Protein AF-A0A849QLL1-F1 (afdb_monomer_lite)

Structure (mmCIF, N/CA/C/O backbone):
data_AF-A0A849QLL1-F1
#
_entry.id   AF-A0A849QLL1-F1
#
loop_
_atom_site.group_PDB
_atom_site.id
_atom_site.type_symbol
_atom_site.label_atom_id
_atom_site.label_alt_id
_atom_site.label_comp_id
_atom_site.label_asym_id
_atom_site.label_entity_id
_atom_site.label_seq_id
_atom_site.pdbx_PDB_ins_code
_atom_site.Cartn_x
_atom_site.Cartn_y
_atom_site.Cartn_z
_atom_site.occupancy
_atom_site.B_iso_or_equiv
_atom_site.auth_seq_id
_atom_site.auth_comp_id
_atom_site.auth_asym_id
_atom_site.auth_atom_id
_atom_site.pdbx_PDB_model_num
ATOM 1 N N . MET A 1 1 ? 3.117 -6.907 16.423 1.00 56.25 1 MET A N 1
ATOM 2 C CA . MET A 1 1 ? 2.863 -8.172 15.701 1.00 56.25 1 MET A CA 1
ATOM 3 C C . MET A 1 1 ? 2.693 -7.789 14.245 1.00 56.25 1 MET A C 1
ATOM 5 O O . MET A 1 1 ? 1.957 -6.844 14.012 1.00 56.25 1 MET A O 1
ATOM 9 N N . ILE A 1 2 ? 3.408 -8.423 13.314 1.00 71.50 2 ILE A N 1
ATOM 10 C CA . ILE A 1 2 ? 3.222 -8.158 11.880 1.00 71.50 2 ILE A CA 1
ATOM 11 C C . ILE A 1 2 ? 2.057 -9.033 11.419 1.00 71.50 2 ILE A C 1
ATOM 13 O O . ILE A 1 2 ? 2.128 -10.250 11.580 1.00 71.50 2 ILE A O 1
ATOM 17 N N . HIS A 1 3 ? 1.002 -8.424 10.884 1.00 85.62 3 HIS A N 1
ATOM 18 C CA . HIS A 1 3 ? -0.146 -9.150 10.342 1.00 85.62 3 HIS A CA 1
ATOM 19 C C . HIS A 1 3 ? 0.052 -9.426 8.847 1.00 85.62 3 HIS A C 1
ATOM 21 O O . HIS A 1 3 ? 0.457 -8.544 8.085 1.00 85.62 3 HIS A O 1
ATOM 27 N N . SER A 1 4 ? -0.271 -10.640 8.410 1.00 91.81 4 SER A N 1
ATOM 28 C CA . SER A 1 4 ? -0.305 -11.018 6.996 1.00 91.81 4 SER A CA 1
ATOM 29 C C . SER A 1 4 ? -1.356 -10.220 6.217 1.00 91.81 4 SER A C 1
ATOM 31 O O . SER A 1 4 ? -2.302 -9.663 6.780 1.00 91.81 4 SER A O 1
ATOM 33 N N . LEU A 1 5 ? -1.240 -10.199 4.884 1.00 92.31 5 LEU A N 1
ATOM 34 C CA . LEU A 1 5 ? -2.245 -9.601 3.995 1.00 92.31 5 LEU A CA 1
ATOM 35 C C . LEU A 1 5 ? -3.673 -10.078 4.315 1.00 92.31 5 LEU A C 1
ATOM 37 O O . LEU A 1 5 ? -4.586 -9.263 4.430 1.00 92.31 5 LEU A O 1
ATOM 41 N N . ILE A 1 6 ? -3.853 -11.389 4.489 1.00 92.38 6 ILE A N 1
ATOM 42 C CA . ILE A 1 6 ? -5.163 -11.996 4.748 1.00 92.38 6 ILE A CA 1
ATOM 43 C C . ILE A 1 6 ? -5.698 -11.568 6.118 1.00 92.38 6 ILE A C 1
ATOM 45 O O . ILE A 1 6 ? -6.883 -11.260 6.238 1.00 92.38 6 ILE A O 1
ATOM 49 N N . GLU A 1 7 ? -4.846 -11.525 7.145 1.00 94.50 7 GLU A N 1
ATOM 50 C CA . GLU A 1 7 ? -5.239 -11.072 8.485 1.00 94.50 7 GLU A CA 1
ATOM 51 C C . GLU A 1 7 ? -5.670 -9.607 8.476 1.00 94.50 7 GLU A C 1
ATOM 53 O O . GLU A 1 7 ? -6.719 -9.288 9.032 1.00 94.50 7 GLU A O 1
ATOM 58 N N . ARG A 1 8 ? -4.924 -8.737 7.781 1.00 94.88 8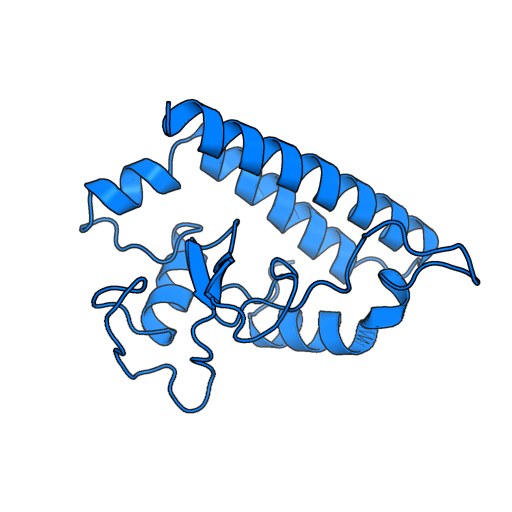 ARG A N 1
ATOM 59 C CA . ARG A 1 8 ? -5.293 -7.326 7.607 1.00 94.88 8 ARG A CA 1
ATOM 60 C C . ARG A 1 8 ? -6.660 -7.193 6.940 1.00 94.88 8 ARG A C 1
ATOM 62 O O . ARG A 1 8 ? -7.566 -6.613 7.534 1.00 94.88 8 ARG A O 1
ATOM 69 N N . ARG A 1 9 ? -6.849 -7.808 5.765 1.00 92.25 9 ARG A N 1
ATOM 70 C CA . ARG A 1 9 ? -8.118 -7.756 5.010 1.00 92.25 9 ARG A CA 1
ATOM 71 C C . ARG A 1 9 ? -9.308 -8.229 5.848 1.00 92.25 9 ARG A C 1
ATOM 73 O O . ARG A 1 9 ? -10.303 -7.516 5.959 1.00 92.25 9 ARG A O 1
ATOM 80 N N . LYS A 1 10 ? -9.180 -9.392 6.497 1.00 92.69 10 LYS A N 1
ATOM 81 C CA . LYS A 1 10 ? -10.234 -9.951 7.360 1.00 92.69 10 LYS A CA 1
ATOM 82 C C . LYS A 1 10 ? -10.545 -9.048 8.547 1.00 92.69 10 LYS A C 1
ATOM 84 O O . LYS A 1 10 ? -11.710 -8.883 8.899 1.00 92.69 10 LYS A O 1
ATOM 89 N N . TRP A 1 11 ? -9.521 -8.483 9.183 1.00 93.62 11 TRP A N 1
ATOM 90 C CA . TRP A 1 11 ? -9.725 -7.620 10.337 1.00 93.62 11 TRP A CA 1
ATOM 91 C C . TRP A 1 11 ? -10.488 -6.354 9.947 1.00 93.62 11 TRP A C 1
ATOM 93 O O . TRP A 1 11 ? -11.497 -6.060 10.583 1.00 93.62 11 TRP A O 1
ATOM 103 N N . PHE A 1 12 ? -10.083 -5.649 8.885 1.00 90.88 12 PHE A N 1
ATOM 104 C CA . PHE A 1 12 ? -10.780 -4.430 8.453 1.00 90.88 12 PHE A CA 1
ATOM 105 C C . PHE A 1 12 ? -12.223 -4.712 8.025 1.00 90.88 12 PHE A C 1
ATOM 107 O O . PHE A 1 12 ? -13.124 -3.990 8.447 1.00 90.88 12 PHE A O 1
ATOM 114 N N . GLN A 1 13 ? -12.465 -5.807 7.297 1.00 86.00 13 GLN A N 1
ATOM 115 C CA . GLN A 1 13 ? -13.818 -6.225 6.917 1.00 86.00 13 GLN A CA 1
ATOM 116 C C . GLN A 1 13 ? -14.722 -6.467 8.140 1.00 86.00 13 GLN A C 1
ATOM 118 O O . GLN A 1 13 ? -15.883 -6.072 8.145 1.00 86.00 13 GLN A O 1
ATOM 123 N N . ASN A 1 14 ? -14.193 -7.074 9.205 1.00 88.19 14 ASN A N 1
ATOM 124 C CA . ASN A 1 14 ? -14.969 -7.394 10.410 1.00 88.19 14 ASN A CA 1
ATOM 125 C C . ASN A 1 14 ? -15.111 -6.221 11.396 1.00 88.19 14 ASN A C 1
ATOM 127 O O . ASN A 1 14 ? -15.867 -6.318 12.366 1.00 88.19 14 ASN A O 1
ATOM 131 N N . ASN A 1 15 ? -14.375 -5.128 11.187 1.00 85.81 15 ASN A N 1
ATOM 132 C CA . ASN A 1 15 ? -14.290 -4.012 12.126 1.00 85.81 15 ASN A CA 1
ATOM 133 C C . ASN A 1 15 ? -14.729 -2.669 11.515 1.00 85.81 15 ASN A C 1
ATOM 135 O O . ASN A 1 15 ? -14.385 -1.618 12.056 1.00 85.81 15 ASN A O 1
ATOM 139 N N . MET A 1 16 ? -15.541 -2.691 10.449 1.00 75.31 16 MET A N 1
ATOM 140 C CA . MET A 1 16 ? -16.065 -1.486 9.779 1.00 75.31 16 MET A CA 1
ATOM 141 C C . MET A 1 16 ? -16.685 -0.459 10.746 1.00 75.31 16 MET A C 1
ATOM 143 O O . MET A 1 16 ? -16.400 0.731 10.653 1.00 75.31 16 MET A O 1
ATOM 147 N N . LYS A 1 17 ? -17.386 -0.922 11.787 1.00 70.88 17 LYS A N 1
ATOM 148 C CA . LYS A 1 17 ? -17.971 -0.094 12.863 1.00 70.88 17 LYS A CA 1
ATOM 149 C C . LYS A 1 17 ? -16.995 0.813 13.634 1.00 70.88 17 LYS A C 1
ATOM 151 O O . LYS A 1 17 ? -17.424 1.713 14.357 1.00 70.88 17 LYS A O 1
ATOM 156 N N . ILE A 1 18 ? -15.684 0.556 13.572 1.00 70.19 18 ILE A N 1
ATOM 157 C CA . ILE A 1 18 ? -14.673 1.454 14.159 1.00 70.19 18 ILE A CA 1
ATOM 158 C C . ILE A 1 18 ? -14.611 2.759 13.357 1.00 70.19 18 ILE A C 1
ATOM 160 O O . ILE A 1 18 ? -14.422 3.828 13.945 1.00 70.19 18 ILE A O 1
ATOM 164 N N . PHE A 1 19 ? -14.804 2.647 12.043 1.00 71.00 19 PHE A N 1
ATOM 165 C CA . PHE A 1 19 ? -14.696 3.711 11.051 1.00 71.00 19 PHE A CA 1
ATOM 166 C C . PHE A 1 19 ? -16.035 4.408 10.788 1.00 71.00 19 PHE A C 1
ATOM 168 O O . PHE A 1 19 ? -16.039 5.548 10.341 1.00 71.00 19 PHE A O 1
ATOM 175 N N . GLU A 1 20 ? -17.159 3.781 11.144 1.00 59.12 20 GLU A N 1
ATOM 176 C CA . GLU A 1 20 ? -18.478 4.413 11.067 1.00 59.12 20 GLU A CA 1
ATOM 177 C C . GLU A 1 20 ? -18.590 5.620 12.031 1.00 59.12 20 GLU A C 1
ATOM 179 O O . GLU A 1 20 ? -18.272 5.509 13.235 1.00 59.12 20 GLU A O 1
ATOM 184 N N . PRO A 1 21 ? -19.061 6.787 11.549 1.00 54.44 21 PRO A N 1
ATOM 185 C CA . PRO A 1 21 ? -19.363 7.914 12.416 1.00 54.44 21 PRO A CA 1
ATOM 186 C C . PRO A 1 21 ? -20.511 7.551 13.366 1.00 54.44 21 PRO A C 1
ATOM 188 O O . PRO A 1 21 ? -21.522 6.965 12.980 1.00 54.44 21 PRO A O 1
ATOM 191 N N . LYS A 1 22 ? -20.351 7.902 14.648 1.00 46.84 22 LYS A N 1
ATOM 192 C CA . LYS A 1 22 ? -21.424 7.770 15.637 1.00 46.84 22 LYS A CA 1
ATOM 193 C C . LYS A 1 22 ? -22.513 8.783 15.291 1.00 46.84 22 LYS A C 1
ATOM 195 O O . LYS A 1 22 ? -22.282 9.968 15.470 1.00 46.84 22 LYS A O 1
ATOM 200 N N . GLU A 1 23 ? -23.666 8.278 14.865 1.00 47.88 23 GLU A N 1
ATOM 201 C CA . GLU A 1 23 ? -24.960 8.972 14.839 1.00 47.88 23 GLU A CA 1
ATOM 202 C C . GLU A 1 23 ? -25.048 10.211 13.927 1.00 47.88 23 GLU A C 1
ATOM 204 O O . GLU A 1 23 ? -24.518 11.275 14.219 1.00 47.88 23 GLU A O 1
ATOM 209 N N . PHE A 1 24 ? -25.795 10.042 12.828 1.00 46.84 24 PHE A N 1
ATOM 210 C CA . PHE A 1 24 ? -26.517 11.060 12.047 1.00 46.84 24 PHE A CA 1
ATOM 211 C C . PHE A 1 24 ? -26.024 12.513 12.207 1.00 46.84 24 PHE A C 1
ATOM 213 O O . PHE A 1 24 ? -26.681 13.360 12.812 1.00 46.84 24 PHE A O 1
ATOM 220 N N . GLN A 1 25 ? -24.867 12.804 11.620 1.00 44.94 25 GLN A N 1
ATOM 221 C CA . GLN A 1 25 ? -24.412 14.161 11.329 1.00 44.94 25 GLN A CA 1
ATOM 222 C C . GLN A 1 25 ? -24.321 14.293 9.799 1.00 44.94 25 GLN A C 1
ATOM 224 O O . GLN A 1 25 ? -23.991 13.305 9.134 1.00 44.94 25 GLN A O 1
ATOM 229 N N . PRO A 1 26 ? -24.664 15.455 9.214 1.00 46.06 26 PRO A N 1
ATOM 230 C CA . PRO A 1 26 ? -24.629 15.643 7.767 1.00 46.06 26 PRO A CA 1
ATOM 231 C C . PRO A 1 26 ? -23.226 15.344 7.228 1.00 46.06 26 PRO A C 1
ATOM 233 O O . PRO A 1 26 ? -22.239 15.681 7.874 1.00 46.06 26 PRO A O 1
ATOM 236 N N . LYS A 1 27 ? -23.170 14.696 6.058 1.00 43.72 27 LYS A N 1
ATOM 237 C CA . LYS A 1 27 ? -21.957 14.282 5.339 1.00 43.72 27 LYS A CA 1
ATOM 238 C C . LYS A 1 27 ? -20.884 15.382 5.307 1.00 43.72 27 LYS A C 1
ATOM 240 O O . LYS A 1 27 ? -20.902 16.223 4.416 1.00 43.72 27 LYS A O 1
ATOM 245 N N . GLU A 1 28 ? -19.910 15.291 6.200 1.00 41.78 28 GLU A N 1
ATOM 246 C CA . GLU A 1 28 ? -18.555 15.793 5.968 1.00 41.78 28 GLU A CA 1
ATOM 247 C C . GLU A 1 28 ? -17.593 14.593 5.973 1.00 41.78 28 GLU A C 1
ATOM 249 O O . GLU A 1 28 ? -17.002 14.218 6.980 1.00 41.78 28 GLU A O 1
ATOM 254 N N . GLU A 1 29 ? -17.599 13.908 4.825 1.00 45.16 29 GLU A N 1
ATOM 255 C CA . GLU A 1 29 ? -16.449 13.351 4.092 1.00 45.16 29 GLU A CA 1
ATOM 256 C C . GLU A 1 29 ? -15.293 12.714 4.895 1.00 45.16 29 GLU A C 1
ATOM 258 O O . GLU A 1 29 ? 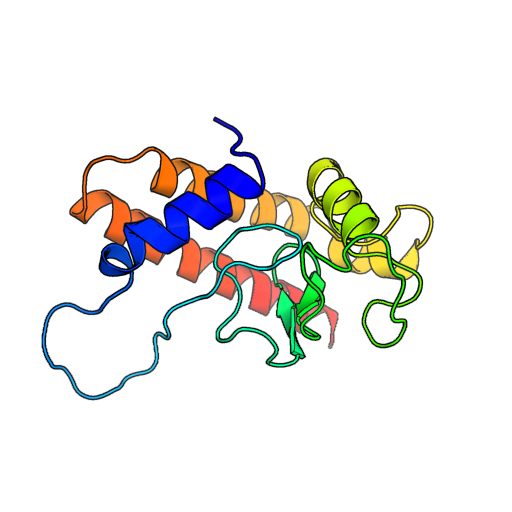-14.131 13.090 4.762 1.00 45.16 29 GLU A O 1
ATOM 263 N N . PHE A 1 30 ? -15.583 11.677 5.681 1.00 45.09 30 PHE A N 1
ATOM 264 C CA . PHE A 1 30 ? -14.583 10.651 5.992 1.00 45.09 30 PHE A CA 1
ATOM 265 C C . PHE A 1 30 ? -15.145 9.291 5.597 1.00 45.09 30 PHE A C 1
ATOM 267 O O . PHE A 1 30 ? -15.854 8.643 6.366 1.00 45.09 30 PHE A O 1
ATOM 274 N N . ASP A 1 31 ? -14.864 8.936 4.344 1.00 50.66 31 ASP A N 1
ATOM 275 C CA . ASP A 1 31 ? -15.327 7.723 3.687 1.00 50.66 31 ASP A CA 1
ATOM 276 C C . ASP A 1 31 ? -14.780 6.470 4.370 1.00 50.66 31 ASP A C 1
ATOM 278 O O . ASP A 1 31 ? -13.653 6.421 4.875 1.00 50.66 31 ASP A O 1
ATOM 282 N N . GLU A 1 32 ? -15.607 5.433 4.369 1.00 62.19 32 GLU A N 1
ATOM 283 C CA . GLU A 1 32 ? -15.190 4.068 4.636 1.00 62.19 32 GLU A CA 1
ATOM 284 C C . GLU A 1 32 ? -13.974 3.737 3.766 1.00 62.19 32 GLU A C 1
ATOM 286 O O . GLU A 1 32 ? -14.082 3.598 2.551 1.00 62.19 32 GLU A O 1
ATOM 291 N N . PHE A 1 33 ? -12.795 3.623 4.376 1.00 82.31 33 PHE A N 1
ATOM 292 C CA . PHE A 1 33 ? -11.623 3.205 3.623 1.00 82.31 33 PHE A CA 1
ATOM 293 C C . PHE A 1 33 ? -11.652 1.691 3.394 1.00 82.31 33 PHE A C 1
ATOM 295 O O . PHE A 1 33 ? -11.824 0.894 4.322 1.00 82.31 33 PHE A O 1
ATOM 302 N N . TYR A 1 34 ? -11.381 1.293 2.162 1.00 89.75 34 TYR A N 1
ATOM 303 C CA . TYR A 1 34 ? -11.241 -0.077 1.713 1.00 89.75 34 TYR A CA 1
ATOM 304 C C . TYR A 1 34 ? -9.783 -0.526 1.762 1.00 89.75 34 TYR A C 1
ATOM 306 O O . TYR A 1 34 ? -8.834 0.250 1.600 1.00 89.75 34 TYR A O 1
ATOM 314 N N . THR A 1 35 ? -9.594 -1.826 1.982 1.00 94.69 35 THR A N 1
ATOM 315 C CA . THR A 1 35 ? -8.263 -2.430 1.999 1.00 94.69 35 THR A CA 1
ATOM 316 C C . THR A 1 35 ? -7.674 -2.508 0.601 1.00 94.69 35 THR A C 1
ATOM 318 O O . THR A 1 35 ? -8.300 -3.074 -0.295 1.00 94.69 35 THR A O 1
ATOM 321 N N . CYS A 1 36 ? -6.442 -2.034 0.442 1.00 97.31 36 CYS A N 1
ATOM 322 C CA . CYS A 1 36 ? -5.698 -2.184 -0.804 1.00 97.31 36 CYS A CA 1
ATOM 323 C C . CYS A 1 36 ? -5.407 -3.670 -1.101 1.00 97.31 36 CYS A C 1
ATOM 325 O O . CYS A 1 36 ? -4.955 -4.380 -0.193 1.00 97.31 36 CYS A O 1
ATOM 327 N N . PRO A 1 37 ? -5.587 -4.153 -2.348 1.00 97.69 37 PRO A N 1
ATOM 328 C CA . PRO A 1 37 ? -5.323 -5.552 -2.698 1.00 97.69 37 PRO A CA 1
ATOM 329 C C . PRO A 1 37 ? -3.838 -5.927 -2.580 1.00 97.69 37 PRO A C 1
ATOM 331 O O . PRO A 1 37 ? -3.509 -7.102 -2.409 1.00 97.69 37 PRO A O 1
ATOM 334 N N . CYS A 1 38 ? -2.932 -4.947 -2.635 1.00 98.31 38 CYS A N 1
ATOM 335 C CA . CYS A 1 38 ? -1.497 -5.158 -2.470 1.00 98.31 38 CYS A CA 1
ATOM 336 C C . CYS A 1 38 ? -1.092 -5.181 -0.987 1.00 98.31 38 CYS A C 1
ATOM 338 O O . CYS A 1 38 ? -0.597 -6.192 -0.492 1.00 98.31 38 CYS A O 1
ATOM 340 N N . CYS A 1 39 ? -1.320 -4.094 -0.242 1.00 97.62 39 CYS A N 1
ATOM 341 C CA . CYS A 1 39 ? -0.807 -3.986 1.128 1.00 97.62 39 CYS A CA 1
ATOM 342 C C . CYS A 1 39 ? -1.784 -4.428 2.224 1.00 97.62 39 CYS A C 1
ATOM 344 O O . CYS A 1 39 ? -1.356 -4.648 3.350 1.00 97.62 39 CYS A O 1
ATOM 346 N N . GLY A 1 40 ? -3.082 -4.550 1.946 1.00 96.31 40 GLY A N 1
ATOM 347 C CA . GLY A 1 40 ? -4.090 -4.995 2.914 1.00 96.31 40 GLY A CA 1
ATOM 348 C C . GLY A 1 40 ? -4.534 -3.975 3.965 1.00 96.31 40 GLY A C 1
ATOM 349 O O . GLY A 1 40 ? -5.474 -4.268 4.696 1.00 96.31 40 GLY A O 1
ATOM 350 N N . TYR A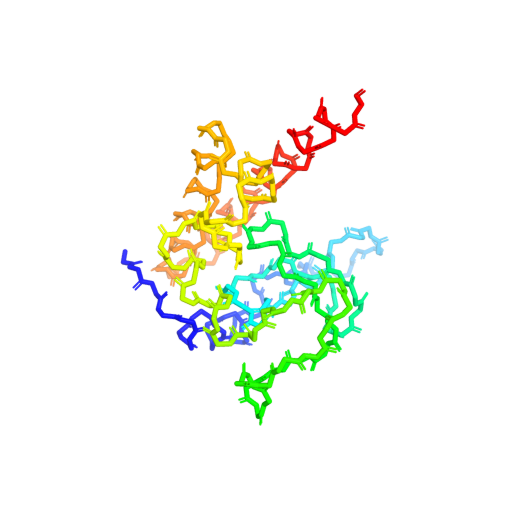 1 41 ? -3.904 -2.800 4.056 1.00 95.75 41 TYR A N 1
ATOM 351 C CA . TYR A 1 41 ? -4.342 -1.708 4.940 1.00 95.75 41 TYR A CA 1
ATOM 352 C C . TYR A 1 41 ? -5.442 -0.856 4.286 1.00 95.75 41 TYR A C 1
ATOM 354 O O . TYR A 1 41 ? -5.539 -0.828 3.055 1.00 95.75 41 TYR A O 1
ATOM 362 N N . ASN A 1 42 ? -6.260 -0.161 5.092 1.00 91.81 42 ASN A N 1
ATOM 363 C CA . ASN A 1 42 ? -7.384 0.651 4.605 1.00 91.81 42 ASN A CA 1
ATOM 364 C C . ASN A 1 42 ? -6.940 2.007 4.018 1.00 91.81 42 ASN A C 1
ATOM 366 O O . ASN A 1 42 ? -6.993 3.057 4.638 1.00 91.81 42 ASN A O 1
ATOM 370 N N . THR A 1 43 ? -6.433 1.994 2.796 1.00 92.12 43 THR A N 1
ATOM 371 C CA . THR A 1 43 ? -5.836 3.195 2.192 1.00 92.12 43 THR A CA 1
ATOM 372 C C . THR A 1 43 ? -6.591 3.708 0.977 1.00 92.12 43 THR A C 1
ATOM 374 O O . THR A 1 43 ? -6.094 4.632 0.348 1.00 92.12 43 THR A O 1
ATOM 377 N N . LEU A 1 44 ? -7.697 3.065 0.599 1.00 92.00 44 LEU A N 1
ATOM 378 C CA . LEU A 1 44 ? -8.478 3.394 -0.595 1.00 92.00 44 LEU A CA 1
ATOM 379 C C . LEU A 1 44 ? -9.850 3.919 -0.185 1.00 92.00 44 LEU A C 1
ATOM 381 O O . LEU A 1 44 ? -10.427 3.383 0.750 1.00 92.00 44 LEU A O 1
ATOM 385 N N . ARG A 1 45 ? -10.390 4.921 -0.866 1.00 88.94 45 ARG A N 1
ATOM 386 C CA . ARG A 1 45 ? -11.742 5.461 -0.654 1.00 88.94 45 ARG A CA 1
ATOM 387 C C . ARG A 1 45 ? -12.820 4.582 -1.273 1.00 88.94 45 ARG A C 1
ATOM 389 O O . ARG A 1 45 ? -13.936 4.541 -0.778 1.00 88.94 45 ARG A O 1
ATOM 396 N N . GLU A 1 46 ? -12.473 3.851 -2.325 1.00 89.31 46 GLU A N 1
ATOM 397 C CA . GLU A 1 46 ? -13.338 2.867 -2.972 1.00 89.31 46 GLU A CA 1
ATOM 398 C C . GLU A 1 46 ? -12.512 1.721 -3.568 1.00 89.31 46 GLU A C 1
ATOM 400 O O . GLU A 1 46 ? -11.302 1.848 -3.763 1.00 89.31 46 GLU A O 1
ATOM 405 N N . ARG A 1 47 ? -13.158 0.580 -3.844 1.00 93.06 47 ARG A N 1
ATOM 406 C CA . ARG A 1 47 ? -12.530 -0.529 -4.577 1.00 93.06 47 ARG A CA 1
ATOM 407 C C . ARG A 1 47 ? -12.745 -0.376 -6.077 1.00 93.06 47 ARG A C 1
ATOM 409 O O . ARG A 1 47 ? -13.868 -0.136 -6.507 1.00 93.06 47 ARG A O 1
ATOM 416 N N . GLY A 1 48 ? -11.689 -0.586 -6.856 1.00 93.56 48 GLY A N 1
ATOM 417 C CA . GLY A 1 48 ? -11.712 -0.498 -8.317 1.00 93.56 48 GLY A CA 1
ATOM 418 C C . GLY A 1 48 ? -11.800 0.930 -8.866 1.00 93.56 48 GLY A C 1
ATOM 419 O O . GLY A 1 48 ? -12.072 1.103 -10.050 1.00 93.56 48 GLY A O 1
ATOM 420 N N . GLY A 1 49 ? -11.588 1.943 -8.019 1.00 93.56 49 GLY A N 1
ATOM 421 C CA . GLY A 1 49 ? -11.680 3.364 -8.376 1.00 93.56 49 GLY A CA 1
ATOM 422 C C . GLY A 1 49 ? -10.414 3.965 -8.983 1.00 93.56 49 GLY A C 1
ATOM 423 O O . GLY A 1 49 ? -10.292 5.187 -9.037 1.00 93.56 49 GLY A O 1
ATOM 424 N N . TYR A 1 50 ? -9.440 3.141 -9.385 1.00 95.69 50 TYR A N 1
ATOM 425 C CA . TYR A 1 50 ? -8.141 3.589 -9.909 1.00 95.69 50 TYR A CA 1
ATOM 426 C C . TYR A 1 50 ? -7.347 4.473 -8.929 1.00 95.69 50 TYR A C 1
ATOM 428 O O . TYR A 1 50 ? -6.498 5.271 -9.323 1.00 95.69 50 TYR A O 1
ATOM 436 N N . GLU A 1 51 ? -7.614 4.355 -7.626 1.00 95.00 51 GLU A N 1
ATOM 437 C CA . GLU A 1 51 ? -6.862 5.087 -6.612 1.00 95.00 51 GLU A CA 1
ATOM 438 C C . GLU A 1 51 ? -5.496 4.435 -6.373 1.00 95.00 51 GLU A C 1
ATOM 440 O O . GLU A 1 51 ? -5.371 3.217 -6.226 1.00 95.00 51 GLU A O 1
ATOM 445 N N . ILE A 1 52 ? -4.458 5.268 -6.274 1.00 96.31 52 ILE A N 1
ATOM 446 C CA . ILE A 1 52 ? -3.102 4.832 -5.946 1.00 96.31 52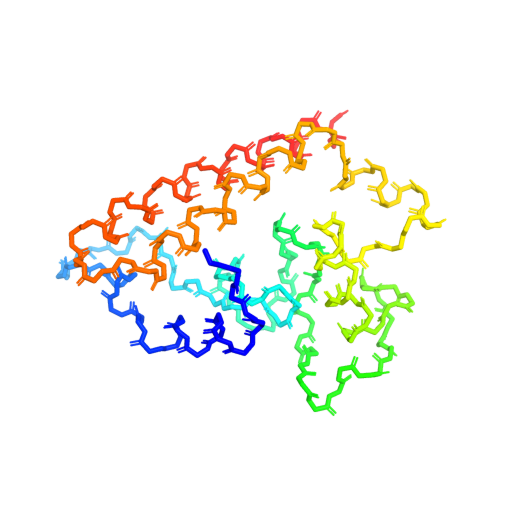 ILE A CA 1
ATOM 447 C C . ILE A 1 52 ? -2.938 4.771 -4.427 1.00 96.31 52 ILE A C 1
ATOM 449 O O . ILE A 1 52 ? -2.964 5.787 -3.731 1.00 96.31 52 ILE A O 1
ATOM 453 N N . CYS A 1 53 ? -2.667 3.577 -3.904 1.00 97.31 53 CYS A N 1
ATOM 454 C CA . CYS A 1 53 ? -2.414 3.365 -2.484 1.00 97.31 53 CYS A CA 1
ATOM 455 C C . CYS A 1 53 ? -1.219 4.201 -1.988 1.00 97.31 53 CYS A C 1
ATOM 457 O O . CYS A 1 53 ? -0.085 4.024 -2.436 1.00 97.31 53 CYS A O 1
ATOM 459 N N . LEU A 1 54 ? -1.428 5.031 -0.962 1.00 95.06 54 LEU A N 1
ATOM 460 C CA . LEU A 1 54 ? -0.372 5.880 -0.387 1.00 95.06 54 LEU A CA 1
ATOM 461 C C . LEU A 1 54 ? 0.802 5.098 0.220 1.00 95.06 54 LEU A C 1
ATOM 463 O O . LEU A 1 54 ? 1.929 5.603 0.261 1.00 95.06 54 LEU A O 1
ATOM 467 N N . LEU A 1 55 ? 0.552 3.874 0.696 1.00 97.06 55 LEU A N 1
ATOM 468 C CA . LEU A 1 55 ? 1.576 3.039 1.322 1.00 97.06 55 LEU A CA 1
ATOM 469 C C . LEU A 1 55 ? 2.403 2.270 0.295 1.00 97.06 55 LEU A C 1
ATOM 471 O O . LEU A 1 55 ? 3.627 2.362 0.327 1.00 97.06 55 LEU A O 1
ATOM 475 N N . CYS A 1 56 ? 1.763 1.516 -0.602 1.00 97.94 56 CYS A N 1
ATOM 476 C CA . CYS A 1 56 ? 2.477 0.629 -1.523 1.00 97.94 56 CYS A CA 1
ATOM 477 C C . CYS A 1 56 ? 2.637 1.183 -2.942 1.00 97.94 56 CYS A C 1
ATOM 479 O O . CYS A 1 56 ? 3.499 0.698 -3.665 1.00 97.94 56 CYS A O 1
ATOM 481 N N . THR A 1 57 ? 1.885 2.214 -3.322 1.00 97.69 57 THR A N 1
ATOM 482 C CA . THR A 1 57 ? 1.871 2.799 -4.673 1.00 97.69 57 THR A CA 1
ATOM 483 C C . THR A 1 57 ? 1.208 1.925 -5.753 1.00 97.69 57 THR A C 1
ATOM 485 O O . THR A 1 57 ? 1.286 2.277 -6.920 1.00 97.69 57 THR A O 1
ATOM 488 N N . TRP A 1 58 ? 0.526 0.834 -5.385 1.00 98.38 58 TRP A N 1
ATOM 489 C CA . TRP A 1 58 ? -0.340 0.074 -6.302 1.00 98.38 58 TRP A CA 1
ATOM 490 C C . TRP A 1 58 ? -1.598 0.877 -6.647 1.00 98.38 58 TRP A C 1
ATOM 492 O O . TRP A 1 58 ? -2.229 1.410 -5.729 1.00 98.38 58 TRP A O 1
ATOM 502 N N . GLU A 1 59 ? -1.962 0.946 -7.926 1.00 98.38 59 GLU A N 1
ATOM 503 C CA . GLU A 1 59 ? -3.243 1.496 -8.384 1.00 98.38 59 GLU A CA 1
ATOM 504 C C . GLU A 1 59 ? -4.327 0.414 -8.342 1.00 98.38 59 GLU A C 1
ATOM 506 O O . GLU A 1 59 ? -4.134 -0.671 -8.890 1.00 98.38 59 GLU A O 1
ATOM 511 N N . ASP A 1 60 ? -5.458 0.680 -7.684 1.00 97.75 60 ASP A N 1
ATOM 512 C CA . ASP A 1 60 ? -6.577 -0.270 -7.620 1.00 97.75 60 ASP A CA 1
ATOM 513 C C . ASP A 1 60 ? -7.393 -0.263 -8.923 1.00 97.75 60 ASP A C 1
ATOM 515 O O . ASP A 1 60 ? -8.483 0.302 -9.008 1.00 97.75 60 ASP A O 1
ATOM 519 N N . ASP A 1 61 ? -6.848 -0.929 -9.938 1.00 96.81 61 ASP A N 1
ATOM 520 C CA . ASP A 1 61 ? -7.434 -1.183 -11.260 1.00 96.81 61 ASP A CA 1
ATOM 521 C C . ASP A 1 61 ? -8.450 -2.344 -11.270 1.00 96.81 61 ASP A C 1
ATOM 523 O O . ASP A 1 61 ? -8.853 -2.822 -12.329 1.00 96.81 61 ASP A O 1
ATOM 527 N N . SER A 1 62 ? -8.919 -2.757 -10.087 1.00 96.25 62 SER A N 1
ATOM 528 C CA . SER A 1 62 ? -9.755 -3.939 -9.823 1.00 96.25 62 SER A CA 1
ATOM 529 C C . SER A 1 62 ? -9.040 -5.293 -9.904 1.00 96.25 62 SER A C 1
ATOM 531 O O . SER A 1 62 ? -9.712 -6.313 -9.734 1.00 96.25 62 SER A O 1
ATOM 533 N N . GLN A 1 63 ? -7.714 -5.335 -10.094 1.00 97.19 63 GLN A N 1
ATOM 534 C CA . GLN A 1 63 ? -6.958 -6.584 -9.975 1.00 97.19 63 GLN A CA 1
ATOM 535 C C . GLN A 1 63 ? -6.976 -7.097 -8.519 1.00 97.19 63 GLN A C 1
ATOM 537 O O . GLN A 1 63 ? -6.673 -6.353 -7.579 1.00 97.19 63 GLN A O 1
ATOM 542 N N . ASP A 1 64 ? -7.314 -8.373 -8.292 1.00 96.31 64 ASP A N 1
ATOM 543 C CA . ASP A 1 64 ? -7.375 -8.968 -6.944 1.00 96.31 64 ASP A CA 1
ATOM 544 C C . ASP A 1 64 ? -6.836 -10.421 -6.930 1.00 96.31 64 ASP A C 1
ATOM 546 O O . ASP A 1 64 ? -6.006 -10.815 -7.749 1.00 96.31 64 ASP A O 1
ATOM 550 N N . ASP A 1 65 ? -7.218 -11.223 -5.931 1.00 97.25 65 ASP A N 1
ATOM 551 C CA . ASP A 1 65 ? -6.624 -12.539 -5.661 1.00 97.25 65 ASP A CA 1
ATOM 552 C C . ASP A 1 65 ? -6.738 -13.546 -6.819 1.00 97.25 65 ASP A C 1
ATOM 554 O O . ASP A 1 65 ? -5.822 -14.343 -7.020 1.00 97.25 65 ASP A O 1
ATOM 558 N N . ALA A 1 66 ? -7.834 -13.527 -7.584 1.00 97.81 66 ALA A N 1
ATOM 559 C CA . ALA A 1 66 ? -8.083 -14.495 -8.663 1.00 97.81 66 ALA A CA 1
ATOM 560 C C . ALA A 1 66 ? -7.140 -14.316 -9.870 1.00 97.81 66 ALA A C 1
ATOM 562 O O . ALA A 1 66 ? -7.023 -15.178 -10.745 1.00 97.81 66 ALA A O 1
ATOM 563 N N . ASP A 1 67 ? -6.488 -13.170 -9.927 1.00 97.62 67 ASP A N 1
ATOM 564 C CA . ASP A 1 67 ? -5.736 -12.649 -11.047 1.00 97.62 67 ASP A CA 1
ATOM 565 C C . ASP A 1 67 ? -4.380 -12.100 -10.599 1.00 97.62 67 ASP A C 1
ATOM 567 O O . ASP A 1 67 ? -3.670 -11.505 -11.405 1.00 97.62 67 ASP A O 1
ATOM 571 N N . ALA A 1 68 ? -3.975 -12.377 -9.356 1.00 98.12 68 ALA A N 1
ATOM 572 C CA . ALA A 1 68 ? -2.810 -11.767 -8.732 1.00 98.12 68 ALA A CA 1
ATOM 573 C C . ALA A 1 68 ? -1.482 -12.052 -9.454 1.00 98.12 68 ALA A C 1
ATOM 575 O O . ALA A 1 68 ? -0.584 -11.216 -9.429 1.00 98.12 68 ALA A O 1
ATOM 576 N N . ASP A 1 69 ? -1.363 -13.203 -10.121 1.00 98.56 69 ASP A N 1
ATOM 577 C CA . ASP A 1 69 ? -0.163 -13.590 -10.879 1.00 98.56 69 ASP A CA 1
ATOM 578 C C . ASP A 1 69 ? -0.134 -13.028 -12.311 1.00 98.56 69 ASP A C 1
ATOM 580 O O . ASP A 1 69 ? 0.864 -13.172 -13.019 1.00 98.56 69 ASP A O 1
ATOM 584 N N . LYS A 1 70 ? -1.219 -12.394 -12.768 1.00 98.56 70 LYS A N 1
ATOM 585 C CA . LYS A 1 70 ? -1.282 -11.782 -14.099 1.00 98.56 70 LYS A CA 1
ATOM 586 C C . LYS A 1 70 ? -0.600 -10.414 -14.077 1.00 98.56 70 LYS A C 1
ATOM 588 O O . LYS A 1 70 ? -0.642 -9.702 -13.080 1.00 98.56 70 LYS A O 1
ATOM 593 N N . VAL A 1 71 ? -0.016 -10.027 -15.206 1.00 98.50 71 VAL A N 1
ATOM 594 C CA . VAL A 1 71 ? 0.467 -8.661 -15.442 1.00 98.50 71 VAL A CA 1
ATOM 595 C C . VAL A 1 71 ? -0.543 -7.975 -16.348 1.00 98.50 71 VAL A C 1
ATOM 597 O O . VAL A 1 71 ? -0.737 -8.410 -17.483 1.00 98.50 71 VAL A O 1
ATOM 600 N N . TRP A 1 72 ? -1.222 -6.949 -15.837 1.00 97.56 72 TRP A N 1
ATOM 601 C CA . TRP A 1 72 ? -2.223 -6.198 -16.603 1.00 97.56 72 TRP A CA 1
ATOM 602 C C . TRP A 1 72 ? -1.622 -5.014 -17.365 1.00 97.56 72 TRP A C 1
ATOM 604 O O . TRP A 1 72 ? -2.201 -4.570 -18.356 1.00 97.56 72 TRP A O 1
ATOM 614 N N . GLY A 1 73 ? -0.427 -4.553 -16.982 1.00 95.56 73 GLY A N 1
ATOM 615 C CA . GLY A 1 73 ? 0.197 -3.396 -17.613 1.00 95.56 73 GLY A CA 1
ATOM 616 C C . GLY A 1 73 ? -0.274 -2.078 -16.999 1.00 95.56 73 GLY A C 1
ATOM 617 O O . GLY A 1 73 ? -0.613 -1.991 -15.820 1.00 95.56 73 GLY A O 1
ATOM 618 N N . GLY A 1 74 ? -0.310 -1.035 -17.832 1.00 94.50 74 GLY A N 1
ATOM 619 C CA . GLY A 1 74 ? -0.903 0.248 -17.465 1.00 94.50 74 GLY A CA 1
ATOM 620 C C . GLY A 1 74 ? -0.152 0.962 -16.330 1.00 94.50 74 GLY A C 1
ATOM 621 O O . GLY A 1 74 ? 1.083 0.944 -16.314 1.00 94.50 74 GLY A O 1
ATOM 622 N N . PRO A 1 75 ? -0.870 1.608 -15.395 1.00 92.88 75 PRO A N 1
ATOM 623 C CA . PRO A 1 75 ? -0.274 2.335 -14.268 1.00 92.88 75 PRO A CA 1
ATOM 624 C C . PRO A 1 75 ? 0.536 1.452 -13.312 1.00 92.88 75 PRO A C 1
ATOM 626 O O . PRO A 1 75 ? 1.491 1.930 -12.700 1.00 92.88 75 PRO A O 1
ATOM 629 N N . ASN A 1 76 ? 0.226 0.153 -13.262 1.00 97.81 76 ASN A N 1
ATOM 630 C CA . ASN A 1 76 ? 0.966 -0.850 -12.497 1.00 97.81 76 ASN A CA 1
ATOM 631 C C . ASN A 1 76 ? 2.152 -1.464 -13.280 1.00 97.81 76 ASN A C 1
ATOM 633 O O . ASN A 1 76 ? 2.835 -2.348 -12.767 1.00 97.81 76 ASN A O 1
ATOM 637 N N . ALA A 1 77 ? 2.449 -0.964 -14.488 1.00 96.94 77 ALA A N 1
ATOM 638 C CA . ALA A 1 77 ? 3.590 -1.343 -15.328 1.00 96.94 77 ALA A CA 1
ATOM 639 C C . ALA A 1 77 ? 3.724 -2.868 -15.541 1.00 96.94 77 ALA A C 1
ATOM 641 O O . ALA A 1 77 ? 2.741 -3.550 -15.810 1.00 96.94 77 ALA A O 1
ATOM 642 N N . ASP A 1 78 ? 4.937 -3.421 -15.488 1.00 98.00 78 ASP A N 1
ATOM 643 C CA . ASP A 1 78 ? 5.203 -4.848 -15.703 1.00 98.00 78 ASP A CA 1
ATOM 644 C C . ASP A 1 78 ? 5.087 -5.690 -14.417 1.00 98.00 78 ASP A C 1
ATOM 646 O O . ASP A 1 78 ? 5.587 -6.816 -14.363 1.00 98.00 78 ASP A O 1
ATOM 650 N N . TYR A 1 79 ? 4.442 -5.157 -13.375 1.00 98.62 79 TYR A N 1
ATOM 651 C CA . TYR A 1 79 ? 4.269 -5.842 -12.100 1.00 98.62 79 TYR A CA 1
ATOM 652 C C . TYR A 1 79 ? 2.981 -6.665 -12.091 1.00 98.62 79 TYR A C 1
ATOM 654 O O . TYR A 1 79 ? 1.918 -6.215 -12.511 1.00 98.62 79 TYR A O 1
ATOM 662 N N . SER A 1 80 ? 3.071 -7.876 -11.545 1.00 98.69 80 SER A N 1
ATOM 663 C CA . SER A 1 80 ? 1.890 -8.600 -11.072 1.00 98.69 80 SER A CA 1
ATOM 664 C C . SER A 1 80 ? 1.560 -8.164 -9.645 1.00 98.69 80 SER A C 1
ATOM 666 O O . SER A 1 80 ? 2.452 -7.764 -8.886 1.00 98.69 80 SER A O 1
ATOM 668 N N . LEU A 1 81 ? 0.301 -8.299 -9.235 1.00 98.62 81 LEU A N 1
ATOM 669 C CA . LEU A 1 81 ? -0.104 -8.017 -7.859 1.00 98.62 81 LEU A CA 1
ATOM 670 C C . LEU A 1 81 ? 0.630 -8.927 -6.852 1.00 98.62 81 LEU A C 1
ATOM 672 O O . LEU A 1 81 ? 1.019 -8.473 -5.774 1.00 98.62 81 LEU A O 1
ATOM 676 N N . THR A 1 82 ? 0.893 -10.190 -7.203 1.00 98.69 82 THR A N 1
ATOM 677 C CA . THR A 1 82 ? 1.718 -11.109 -6.399 1.00 98.69 82 THR A CA 1
ATOM 678 C C . THR A 1 82 ? 3.127 -10.561 -6.182 1.00 98.69 82 THR A C 1
ATOM 680 O O . THR A 1 82 ? 3.671 -10.659 -5.079 1.00 98.69 82 THR A O 1
ATOM 683 N N . GLU A 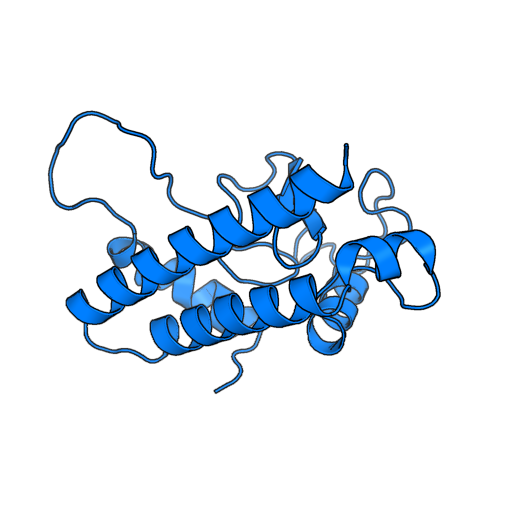1 83 ? 3.741 -9.985 -7.214 1.00 98.69 83 GLU A N 1
ATOM 684 C CA . GLU A 1 83 ? 5.063 -9.380 -7.089 1.00 98.69 83 GLU A CA 1
ATOM 685 C C . GLU A 1 83 ? 5.019 -8.107 -6.238 1.00 98.69 83 GLU A C 1
ATOM 687 O O . GLU A 1 83 ? 5.814 -7.954 -5.310 1.00 98.69 83 GLU A O 1
ATOM 692 N N . ALA A 1 84 ? 4.037 -7.240 -6.483 1.00 98.62 84 ALA A N 1
ATOM 693 C CA . ALA A 1 84 ? 3.835 -6.015 -5.721 1.00 98.62 84 ALA A CA 1
ATOM 694 C C . ALA A 1 84 ? 3.655 -6.284 -4.218 1.00 98.62 84 ALA A C 1
ATOM 696 O O . ALA A 1 84 ? 4.247 -5.580 -3.397 1.00 98.62 84 ALA A O 1
ATOM 697 N N . ARG A 1 85 ? 2.911 -7.338 -3.848 1.00 98.56 85 ARG A N 1
ATOM 698 C CA . ARG A 1 85 ? 2.755 -7.803 -2.456 1.00 98.56 85 ARG A CA 1
ATOM 699 C C . ARG A 1 85 ? 4.105 -8.133 -1.815 1.00 98.56 85 ARG A C 1
ATOM 701 O O . ARG A 1 85 ? 4.414 -7.618 -0.742 1.00 98.56 85 ARG A O 1
ATOM 708 N N . LYS A 1 86 ? 4.938 -8.929 -2.498 1.00 98.38 86 LYS A N 1
ATOM 709 C CA . LYS A 1 86 ? 6.289 -9.301 -2.029 1.00 98.38 86 LYS A CA 1
ATOM 710 C C . LYS A 1 86 ? 7.201 -8.080 -1.903 1.00 98.38 86 LYS A C 1
ATOM 712 O O . LYS A 1 86 ? 7.944 -7.952 -0.929 1.00 98.38 86 LYS A O 1
ATOM 717 N N . ASN A 1 87 ? 7.137 -7.173 -2.875 1.00 98.50 87 ASN A N 1
ATOM 718 C CA . ASN A 1 87 ? 7.917 -5.941 -2.861 1.00 98.50 87 ASN A CA 1
ATOM 719 C C . ASN A 1 87 ? 7.492 -5.047 -1.689 1.00 98.50 87 ASN A C 1
ATOM 721 O O . ASN A 1 87 ? 8.352 -4.543 -0.966 1.00 98.50 87 ASN A O 1
ATOM 725 N N . PHE A 1 88 ? 6.189 -4.921 -1.422 1.00 98.00 88 PHE A N 1
ATOM 726 C CA . PHE A 1 88 ? 5.686 -4.127 -0.305 1.00 98.00 88 PHE A CA 1
ATOM 727 C C . PHE A 1 88 ? 6.154 -4.673 1.045 1.00 98.00 88 PHE A C 1
ATOM 729 O O . PHE A 1 88 ? 6.635 -3.896 1.869 1.00 98.00 88 PHE A O 1
ATOM 736 N N . GLU A 1 89 ? 6.075 -5.988 1.256 1.00 95.50 89 GLU A N 1
ATOM 737 C CA . GLU A 1 89 ? 6.545 -6.626 2.494 1.00 95.50 89 GLU A CA 1
ATOM 738 C C . GLU A 1 89 ? 8.025 -6.344 2.781 1.00 95.50 89 GLU A C 1
ATOM 740 O O . GLU A 1 89 ? 8.420 -6.229 3.940 1.00 95.50 89 GLU A O 1
ATOM 745 N N . LYS A 1 90 ? 8.847 -6.199 1.736 1.00 96.12 90 LYS A N 1
ATOM 746 C CA . LYS A 1 90 ? 10.291 -5.987 1.878 1.00 96.12 90 LYS A CA 1
ATOM 747 C C . LYS A 1 90 ? 10.709 -4.515 1.869 1.00 96.12 90 LYS A C 1
ATOM 749 O O . LYS A 1 90 ? 11.693 -4.156 2.515 1.00 96.12 90 LYS A O 1
ATOM 754 N N . TYR A 1 91 ? 10.004 -3.675 1.116 1.00 96.44 91 TYR A N 1
ATOM 755 C CA . TYR A 1 91 ? 10.461 -2.329 0.753 1.00 96.44 91 TYR A CA 1
ATOM 756 C C . TYR A 1 91 ? 9.434 -1.222 1.000 1.00 96.44 91 TYR A C 1
ATOM 758 O O . TYR A 1 91 ? 9.738 -0.054 0.757 1.00 96.44 91 TYR A O 1
ATOM 766 N N . TYR A 1 92 ? 8.229 -1.551 1.472 1.00 96.69 92 TYR A N 1
ATOM 767 C CA . TYR A 1 92 ? 7.128 -0.598 1.653 1.00 96.69 92 TYR A CA 1
ATOM 768 C C . TYR A 1 92 ? 6.737 0.129 0.352 1.00 96.69 92 TYR A C 1
ATOM 770 O O . TYR A 1 92 ? 6.340 1.296 0.358 1.00 96.69 92 TYR A O 1
ATOM 778 N N . THR A 1 93 ? 6.877 -0.554 -0.786 1.00 97.88 93 THR A N 1
ATOM 779 C CA . THR A 1 93 ? 6.455 -0.104 -2.117 1.00 97.88 93 THR A CA 1
ATOM 780 C C . THR A 1 93 ? 6.266 -1.306 -3.046 1.00 97.88 93 THR A C 1
ATOM 782 O O . THR A 1 93 ? 6.883 -2.341 -2.821 1.00 97.88 93 THR A O 1
ATOM 785 N N . MET A 1 94 ? 5.446 -1.180 -4.089 1.00 98.31 94 MET A N 1
ATOM 786 C CA . MET A 1 94 ? 5.270 -2.207 -5.117 1.00 98.31 94 MET A CA 1
ATOM 787 C C . MET A 1 94 ? 6.489 -2.360 -6.035 1.00 98.31 94 MET A C 1
ATOM 789 O O . MET A 1 94 ? 6.626 -3.392 -6.683 1.00 98.31 94 MET A O 1
ATOM 793 N N . TYR A 1 95 ? 7.361 -1.348 -6.108 1.00 98.44 95 TYR A N 1
ATOM 794 C CA . TYR A 1 95 ? 8.459 -1.312 -7.073 1.00 98.44 95 TYR A CA 1
ATOM 795 C C . TYR A 1 95 ? 9.637 -2.208 -6.671 1.00 98.44 95 TYR A C 1
ATOM 797 O O . TYR A 1 95 ? 10.006 -2.297 -5.496 1.00 98.44 95 TYR A O 1
ATOM 805 N N . ARG A 1 96 ? 10.287 -2.808 -7.674 1.00 98.19 96 ARG A N 1
ATOM 806 C CA . ARG A 1 96 ? 11.596 -3.465 -7.543 1.00 98.19 96 ARG A CA 1
ATOM 807 C C . ARG A 1 96 ? 12.681 -2.419 -7.257 1.00 98.19 96 ARG A C 1
ATOM 809 O O . ARG A 1 96 ? 12.631 -1.340 -7.840 1.00 98.19 96 ARG A O 1
ATOM 816 N N . PRO A 1 97 ? 13.738 -2.746 -6.490 1.00 97.81 97 PRO A N 1
ATOM 817 C CA . PRO A 1 97 ? 14.933 -1.899 -6.393 1.00 97.81 97 PRO A CA 1
ATOM 818 C C . PRO A 1 97 ? 15.592 -1.580 -7.745 1.00 97.81 97 PRO A C 1
ATOM 820 O O . PRO A 1 97 ? 16.159 -0.498 -7.906 1.00 97.81 97 PRO A O 1
ATOM 823 N N . ASP A 1 98 ? 15.487 -2.503 -8.706 1.00 96.94 98 ASP A N 1
ATOM 824 C CA . ASP A 1 98 ? 16.047 -2.362 -10.056 1.00 96.94 98 ASP A CA 1
ATOM 825 C C . ASP A 1 98 ? 15.281 -1.338 -10.909 1.00 96.94 98 ASP A C 1
ATOM 827 O O . ASP A 1 98 ? 15.861 -0.720 -11.803 1.00 96.94 98 ASP A O 1
ATOM 831 N N . ASP A 1 99 ? 14.018 -1.051 -10.574 1.00 95.75 99 ASP A N 1
ATOM 832 C CA . ASP A 1 99 ? 13.292 0.114 -11.087 1.00 95.75 99 ASP A CA 1
ATOM 833 C C . ASP A 1 99 ? 13.741 1.369 -10.325 1.00 95.75 99 ASP A C 1
ATOM 835 O O . ASP A 1 99 ? 13.016 1.995 -9.547 1.00 95.75 99 ASP A O 1
ATOM 839 N N . THR A 1 100 ? 15.020 1.703 -10.499 1.00 93.44 100 THR A N 1
ATOM 840 C CA . THR A 1 100 ? 15.740 2.649 -9.638 1.00 93.44 100 THR A CA 1
ATOM 841 C C . THR A 1 100 ? 15.056 4.009 -9.526 1.00 93.44 100 THR A C 1
ATOM 843 O O . THR A 1 100 ? 15.132 4.645 -8.472 1.00 93.44 100 THR A O 1
ATOM 846 N N . ARG A 1 101 ? 14.375 4.472 -10.583 1.00 93.62 101 ARG A N 1
ATOM 847 C CA . ARG A 1 101 ? 13.660 5.752 -10.582 1.00 93.62 101 ARG A CA 1
ATOM 848 C C . ARG A 1 101 ? 12.392 5.670 -9.738 1.00 93.62 101 ARG A C 1
ATOM 850 O O . ARG A 1 101 ? 12.229 6.502 -8.841 1.00 93.62 101 ARG A O 1
ATOM 857 N N . ALA A 1 102 ? 11.509 4.709 -10.016 1.00 94.56 102 ALA A N 1
ATOM 858 C CA . ALA A 1 102 ? 10.250 4.578 -9.288 1.00 94.56 102 ALA A CA 1
ATOM 859 C C . ALA A 1 102 ? 10.500 4.194 -7.826 1.00 94.56 102 ALA A C 1
ATOM 861 O O . ALA A 1 102 ? 9.929 4.808 -6.919 1.00 94.56 102 ALA A O 1
ATOM 862 N N . PHE A 1 103 ? 11.442 3.279 -7.591 1.00 96.81 103 PHE A N 1
ATOM 863 C CA . PHE A 1 103 ? 11.865 2.856 -6.264 1.00 96.81 103 PHE A CA 1
ATOM 864 C C . PHE A 1 103 ? 12.359 4.042 -5.433 1.00 96.81 103 PHE A C 1
ATOM 866 O O . PHE A 1 103 ? 11.727 4.406 -4.445 1.00 96.81 103 PHE A O 1
ATOM 873 N N . ARG A 1 104 ? 13.410 4.752 -5.876 1.00 93.94 104 ARG A N 1
ATOM 874 C CA . ARG A 1 104 ? 13.986 5.877 -5.109 1.00 93.94 104 ARG A CA 1
ATOM 875 C C . ARG A 1 104 ? 12.975 6.986 -4.822 1.00 93.94 104 ARG A C 1
ATOM 877 O O . ARG A 1 104 ? 13.032 7.590 -3.750 1.00 93.94 104 ARG A O 1
ATOM 884 N N . ARG A 1 105 ? 12.044 7.255 -5.748 1.00 92.12 105 ARG A N 1
ATOM 885 C CA . ARG A 1 105 ? 10.990 8.265 -5.554 1.00 92.12 105 ARG A CA 1
ATOM 886 C C . ARG A 1 105 ? 10.023 7.889 -4.424 1.00 92.12 105 ARG A C 1
ATOM 888 O O . ARG A 1 105 ? 9.533 8.796 -3.754 1.00 92.12 105 ARG A O 1
ATOM 895 N N . ASN A 1 106 ? 9.800 6.592 -4.200 1.00 94.50 106 ASN A N 1
ATOM 896 C CA . ASN A 1 106 ? 8.829 6.042 -3.245 1.00 94.50 106 ASN A CA 1
ATOM 897 C C . ASN A 1 106 ? 9.459 5.405 -1.989 1.00 94.50 106 ASN A C 1
ATOM 899 O O . ASN A 1 106 ? 8.739 4.893 -1.125 1.00 94.50 106 ASN A O 1
ATOM 903 N N . THR A 1 107 ? 10.791 5.434 -1.869 1.00 95.81 107 THR A N 1
ATOM 904 C CA . THR A 1 107 ? 11.536 4.825 -0.752 1.00 95.81 107 THR A CA 1
ATOM 905 C C . THR A 1 107 ? 12.611 5.748 -0.172 1.00 95.81 107 THR A C 1
ATOM 907 O O . THR A 1 107 ? 13.648 5.287 0.312 1.00 95.81 107 THR A O 1
ATOM 910 N N . SER A 1 108 ? 12.412 7.069 -0.214 1.00 95.44 108 SER A N 1
ATOM 911 C CA . SER A 1 108 ? 13.321 7.970 0.505 1.00 95.44 108 SER A CA 1
ATOM 912 C C . SER A 1 108 ? 13.280 7.674 2.010 1.00 95.44 108 SER A C 1
ATOM 914 O O . SER A 1 108 ? 12.250 7.251 2.536 1.00 95.44 108 SER A O 1
ATOM 916 N N . LYS A 1 109 ? 14.371 7.964 2.729 1.00 96.25 109 LYS A N 1
ATOM 917 C CA . LYS A 1 109 ? 14.461 7.718 4.178 1.00 96.25 109 LYS A CA 1
ATOM 918 C C . LYS A 1 109 ? 13.259 8.285 4.949 1.00 96.25 109 LYS A C 1
ATOM 920 O O . LYS A 1 109 ? 12.609 7.554 5.687 1.00 96.25 109 LYS A O 1
ATOM 925 N N . LYS A 1 110 ? 12.913 9.554 4.703 1.00 96.12 110 LYS A N 1
ATOM 926 C CA . LYS A 1 110 ? 11.785 10.235 5.364 1.00 96.12 110 LYS A CA 1
ATOM 927 C C . LYS A 1 110 ? 10.432 9.601 5.019 1.00 96.12 110 LYS A C 1
ATOM 929 O O . LYS A 1 110 ? 9.540 9.563 5.858 1.00 96.12 110 LYS A O 1
ATOM 934 N N . GLU A 1 111 ? 10.268 9.119 3.787 1.00 96.44 111 GLU A N 1
ATOM 935 C CA . GLU A 1 111 ? 9.035 8.443 3.373 1.00 96.44 111 GLU A CA 1
ATOM 936 C C . GLU A 1 111 ? 8.892 7.070 4.027 1.00 96.44 111 GLU A C 1
ATOM 938 O O . GLU A 1 111 ? 7.831 6.764 4.562 1.00 96.44 111 GLU A O 1
ATOM 943 N N . VAL A 1 112 ? 9.964 6.277 4.043 1.00 96.94 112 VAL A N 1
ATOM 944 C CA . VAL A 1 112 ? 9.979 4.959 4.689 1.00 96.94 112 VAL A CA 1
ATOM 945 C C . VAL A 1 112 ? 9.737 5.087 6.194 1.00 96.94 112 VAL A C 1
ATOM 947 O O . VAL A 1 112 ? 8.927 4.349 6.746 1.00 96.94 112 VAL A O 1
ATOM 950 N N . GLU A 1 113 ? 10.365 6.057 6.863 1.00 97.69 113 GLU A N 1
ATOM 951 C CA . GLU A 1 113 ? 10.119 6.341 8.285 1.00 97.69 113 GLU A CA 1
ATOM 952 C C . GLU A 1 113 ? 8.645 6.664 8.563 1.00 97.69 113 GLU A C 1
ATOM 954 O O . GLU A 1 113 ? 8.074 6.181 9.542 1.00 97.69 113 GLU A O 1
ATOM 959 N N . LEU A 1 114 ? 8.003 7.447 7.694 1.00 97.56 114 LEU A N 1
ATOM 960 C CA . LEU A 1 114 ? 6.598 7.803 7.858 1.00 97.56 114 LEU A CA 1
ATOM 961 C C . LEU A 1 114 ? 5.659 6.625 7.567 1.00 97.56 114 LEU A C 1
ATOM 963 O O . LEU A 1 114 ? 4.759 6.367 8.366 1.00 97.56 114 LEU A O 1
ATOM 967 N N . LYS A 1 115 ? 5.910 5.862 6.495 1.00 97.44 115 LYS A N 1
ATOM 968 C CA . LYS A 1 115 ? 5.181 4.620 6.184 1.00 97.44 115 LYS A CA 1
ATOM 969 C C . LYS A 1 115 ? 5.263 3.625 7.341 1.00 97.44 115 LYS A C 1
ATOM 971 O O . LYS A 1 115 ? 4.235 3.099 7.750 1.00 97.44 115 LYS A O 1
ATOM 976 N N . ASN A 1 116 ? 6.442 3.449 7.939 1.00 97.44 116 ASN A N 1
ATOM 977 C CA . ASN A 1 116 ? 6.620 2.599 9.118 1.00 97.44 116 ASN A CA 1
ATOM 978 C C . ASN A 1 116 ? 5.773 3.060 10.307 1.00 97.44 116 ASN A C 1
ATOM 980 O O . ASN A 1 116 ? 5.142 2.241 10.967 1.00 97.44 116 ASN A O 1
ATOM 984 N N . ARG A 1 117 ? 5.714 4.368 10.581 1.00 97.94 117 ARG A N 1
ATOM 985 C CA . ARG A 1 117 ? 4.864 4.904 11.659 1.00 97.94 117 ARG A CA 1
ATOM 986 C C . ARG A 1 117 ? 3.381 4.636 11.404 1.00 97.94 117 ARG A C 1
ATOM 988 O O . ARG A 1 117 ? 2.675 4.285 12.343 1.00 97.94 117 ARG A O 1
ATOM 995 N N . ILE A 1 118 ? 2.927 4.782 10.158 1.00 97.06 118 ILE A N 1
ATOM 996 C CA . ILE A 1 118 ? 1.542 4.491 9.759 1.00 97.06 118 ILE A CA 1
ATOM 997 C C . ILE A 1 118 ? 1.235 3.002 9.944 1.00 97.06 118 ILE A C 1
ATOM 999 O O . ILE A 1 118 ? 0.265 2.653 10.608 1.00 97.06 118 ILE A O 1
ATOM 1003 N N . ILE A 1 119 ? 2.095 2.130 9.415 1.00 96.56 119 ILE A N 1
ATOM 1004 C CA . ILE A 1 119 ? 1.963 0.669 9.504 1.00 96.56 119 ILE A CA 1
ATOM 1005 C C . ILE A 1 119 ? 1.929 0.209 10.962 1.00 96.56 119 ILE A C 1
ATOM 1007 O O . ILE A 1 119 ? 1.023 -0.522 11.351 1.00 96.56 119 ILE A O 1
ATOM 1011 N N . ASN A 1 120 ? 2.837 0.717 11.797 1.00 96.88 120 ASN A N 1
ATOM 1012 C CA . ASN A 1 120 ? 2.859 0.390 13.221 1.00 96.88 120 ASN A CA 1
ATOM 1013 C C . ASN A 1 120 ? 1.566 0.808 13.930 1.00 96.88 120 ASN A C 1
ATOM 1015 O O . ASN A 1 120 ? 1.093 0.081 14.798 1.00 96.88 120 ASN A O 1
ATOM 1019 N N . LYS A 1 121 ? 0.975 1.952 13.561 1.00 96.38 121 LYS A N 1
ATOM 1020 C CA . LYS A 1 121 ? -0.325 2.361 14.104 1.00 96.38 121 LYS A CA 1
ATOM 1021 C C . LYS A 1 121 ? -1.467 1.484 13.612 1.00 96.38 121 LYS A C 1
ATOM 1023 O O . LYS A 1 121 ? -2.364 1.195 14.393 1.00 96.38 121 LYS A O 1
ATOM 1028 N N . TYR A 1 122 ? -1.449 1.042 12.357 1.00 95.69 122 TYR A N 1
ATOM 1029 C CA . TYR A 1 122 ? -2.422 0.055 11.897 1.00 95.69 122 TYR A CA 1
ATOM 1030 C C . TYR A 1 122 ? -2.299 -1.264 12.664 1.00 95.69 122 TYR A C 1
ATOM 1032 O O . TYR A 1 122 ? -3.309 -1.819 13.084 1.00 95.69 122 TYR A O 1
ATOM 1040 N N . ASP A 1 123 ? -1.083 -1.746 12.912 1.00 95.19 123 ASP A N 1
ATOM 1041 C CA . ASP A 1 123 ? -0.884 -2.961 13.705 1.00 95.19 123 ASP A CA 1
ATOM 1042 C C . ASP A 1 123 ? -1.329 -2.759 15.168 1.00 95.19 123 ASP A C 1
ATOM 1044 O O . ASP A 1 123 ? -1.970 -3.634 15.751 1.00 95.19 123 ASP A O 1
ATOM 1048 N N . GLU A 1 124 ? -1.065 -1.587 15.758 1.00 95.38 124 GLU A N 1
ATOM 1049 C CA . GLU A 1 124 ? -1.576 -1.193 17.079 1.00 95.38 124 GLU A CA 1
ATOM 1050 C C . GLU A 1 124 ? -3.114 -1.203 17.104 1.00 95.38 124 GLU A C 1
ATOM 1052 O O . GLU A 1 124 ? -3.719 -1.820 17.983 1.00 95.38 124 GLU A O 1
ATOM 1057 N N . LEU A 1 125 ? -3.747 -0.596 16.096 1.00 94.38 125 LEU A N 1
ATOM 1058 C CA . LEU A 1 125 ? -5.197 -0.572 15.916 1.00 94.38 125 LEU A CA 1
ATOM 1059 C C . LEU A 1 125 ? -5.772 -1.993 15.894 1.00 94.38 125 LEU A C 1
ATOM 1061 O O . LEU A 1 125 ? -6.749 -2.270 16.592 1.00 94.38 125 LEU A O 1
ATOM 1065 N N . MET A 1 126 ? -5.137 -2.887 15.133 1.00 94.00 126 MET A N 1
ATOM 1066 C CA . MET A 1 126 ? -5.568 -4.276 14.974 1.00 94.00 126 MET A CA 1
ATOM 1067 C C . MET A 1 126 ? -5.445 -5.104 16.257 1.00 94.00 126 MET A C 1
ATOM 1069 O O . MET A 1 126 ? -6.255 -6.003 16.487 1.00 94.00 126 MET A O 1
ATOM 1073 N N . THR A 1 127 ? -4.458 -4.798 17.103 1.00 94.00 127 THR A N 1
ATOM 1074 C CA . THR A 1 127 ? -4.239 -5.501 18.382 1.00 94.00 127 THR A CA 1
ATOM 1075 C C . THR A 1 127 ? -5.049 -4.938 19.548 1.00 94.00 12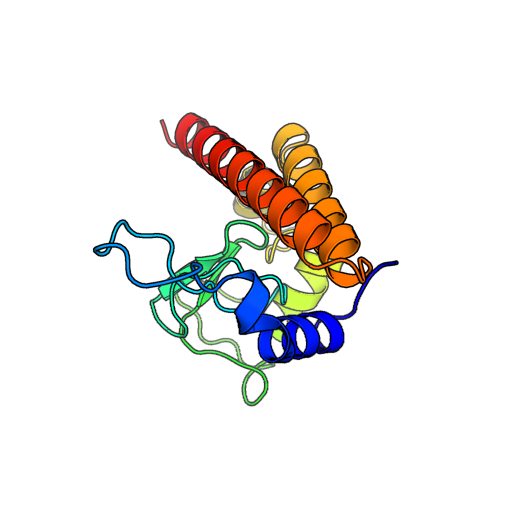7 THR A C 1
ATOM 1077 O O . THR A 1 127 ? -5.262 -5.634 20.542 1.00 94.00 127 THR A O 1
ATOM 1080 N N . SER A 1 128 ? -5.518 -3.693 19.450 1.00 92.69 128 SER A N 1
ATOM 1081 C CA . SER A 1 128 ? -6.324 -3.070 20.495 1.00 92.69 128 SER A CA 1
ATOM 1082 C C . SER A 1 128 ? -7.707 -3.715 20.587 1.00 92.69 128 SER A C 1
ATOM 1084 O O . SER A 1 128 ? -8.376 -3.930 19.580 1.00 92.69 128 SER A O 1
ATOM 1086 N N . THR A 1 129 ? -8.170 -3.982 21.808 1.00 91.88 129 THR A N 1
ATOM 1087 C CA . THR A 1 129 ? -9.514 -4.520 22.091 1.00 91.88 129 THR A CA 1
ATOM 1088 C C . THR A 1 129 ? -10.502 -3.441 22.543 1.00 91.88 129 THR A C 1
ATOM 1090 O O . THR A 1 129 ? -11.698 -3.703 22.673 1.00 91.88 129 THR A O 1
ATOM 1093 N N . ASN A 1 130 ? -10.023 -2.214 22.784 1.00 93.25 130 ASN A N 1
ATOM 1094 C CA . ASN A 1 130 ? -10.836 -1.104 23.266 1.00 93.25 130 ASN A CA 1
ATOM 1095 C C . ASN A 1 130 ? -11.243 -0.178 22.113 1.00 93.25 130 ASN A C 1
ATOM 1097 O O . ASN A 1 130 ? -10.403 0.498 21.524 1.00 93.25 130 ASN A O 1
ATOM 1101 N N . VAL A 1 131 ? -12.549 -0.070 21.856 1.00 88.88 131 VAL A N 1
ATOM 1102 C CA . VAL A 1 131 ? -13.097 0.735 20.748 1.00 88.88 131 VAL A CA 1
ATOM 1103 C C . VAL A 1 131 ? -12.743 2.223 20.847 1.00 88.88 131 VAL A C 1
ATOM 1105 O O . VAL A 1 131 ? -12.510 2.864 19.825 1.00 88.88 131 VAL A O 1
ATOM 1108 N N . LYS A 1 132 ? -12.679 2.802 22.053 1.00 89.44 132 LYS A N 1
ATOM 1109 C CA . LYS A 1 132 ? -12.290 4.211 22.219 1.00 89.44 132 LYS A CA 1
ATOM 1110 C C . LYS A 1 132 ? -10.830 4.411 21.808 1.00 89.44 132 LYS A C 1
ATOM 1112 O O . LYS A 1 132 ? -10.548 5.293 21.004 1.00 89.44 132 LYS A O 1
ATOM 1117 N N . THR A 1 133 ? -9.940 3.547 22.289 1.00 92.62 133 THR A N 1
ATOM 1118 C CA . THR A 1 133 ? -8.522 3.554 21.907 1.00 92.62 133 THR A CA 1
ATOM 1119 C C . THR A 1 133 ? -8.346 3.313 20.408 1.00 92.62 133 THR A C 1
ATOM 1121 O O . THR A 1 133 ? -7.577 4.017 19.768 1.00 92.62 133 THR A O 1
ATOM 1124 N N . GLN A 1 134 ? -9.096 2.383 19.810 1.00 91.75 134 GLN A N 1
ATOM 1125 C CA . GLN A 1 134 ? -9.075 2.149 18.362 1.00 91.75 134 GLN A CA 1
ATOM 1126 C C . GLN A 1 134 ? -9.437 3.417 17.569 1.00 91.75 134 GLN A C 1
ATOM 1128 O O . GLN A 1 134 ? -8.748 3.759 16.611 1.00 91.75 134 GLN A O 1
ATOM 1133 N N . LYS A 1 135 ? -10.465 4.167 17.992 1.00 89.06 135 LYS A N 1
ATOM 1134 C CA . LYS A 1 135 ? -10.833 5.442 17.348 1.00 89.06 135 LYS A CA 1
ATOM 1135 C C . LYS A 1 135 ? -9.728 6.499 17.468 1.00 89.06 135 LYS A C 1
ATOM 1137 O O . LYS A 1 135 ? -9.466 7.214 16.503 1.00 89.06 135 LYS A O 1
ATOM 1142 N N . GLU A 1 136 ? -9.054 6.580 18.614 1.00 91.75 136 GLU A N 1
ATOM 1143 C CA . GLU A 1 136 ? -7.913 7.487 18.824 1.00 91.75 136 GLU A CA 1
ATOM 1144 C C . GLU A 1 136 ? -6.704 7.103 17.955 1.00 91.75 136 GLU A C 1
ATOM 1146 O O . GLU A 1 136 ? -6.104 7.967 17.311 1.00 91.75 136 GLU A O 1
ATOM 1151 N N . ILE A 1 137 ? -6.384 5.807 17.866 1.00 94.25 137 ILE A N 1
ATOM 1152 C CA . ILE A 1 137 ? -5.326 5.303 16.982 1.00 94.25 137 ILE A CA 1
ATOM 1153 C C . ILE A 1 137 ? -5.663 5.628 15.524 1.00 94.25 137 ILE A C 1
ATOM 1155 O O . ILE A 1 137 ? -4.799 6.143 14.813 1.00 94.25 137 ILE A O 1
ATOM 1159 N N . ASN A 1 138 ? -6.910 5.398 15.097 1.00 90.94 138 ASN A N 1
ATOM 1160 C CA . ASN A 1 138 ? -7.358 5.694 13.738 1.00 90.94 138 ASN A CA 1
ATOM 1161 C C . ASN A 1 138 ? -7.209 7.179 13.386 1.00 90.94 138 ASN A C 1
ATOM 1163 O O . ASN A 1 138 ? -6.702 7.507 12.317 1.00 90.94 138 ASN A O 1
ATOM 1167 N N . LYS A 1 139 ? -7.550 8.089 14.305 1.00 89.88 139 LYS A N 1
ATOM 1168 C CA . LYS A 1 139 ? -7.292 9.523 14.106 1.00 89.88 139 LYS A CA 1
ATOM 1169 C C . LYS A 1 139 ? -5.802 9.801 13.865 1.00 89.88 139 LYS A C 1
ATOM 1171 O O . LYS A 1 139 ? -5.451 10.502 12.920 1.00 89.88 139 LYS A O 1
ATOM 1176 N N . GLY A 1 140 ? -4.925 9.197 14.667 1.00 93.94 140 GLY A N 1
ATOM 1177 C CA . GLY A 1 140 ? -3.478 9.327 14.488 1.00 93.94 140 GLY A CA 1
ATOM 1178 C C . GLY A 1 140 ? -2.956 8.712 13.182 1.00 93.94 140 GLY A C 1
ATOM 1179 O O . GLY A 1 140 ? -1.953 9.180 12.651 1.00 93.94 140 GLY A O 1
ATOM 1180 N N . ILE A 1 141 ? -3.612 7.679 12.647 1.00 94.31 141 ILE A N 1
ATOM 1181 C CA . ILE A 1 141 ? -3.304 7.123 11.320 1.00 94.31 141 ILE A CA 1
ATOM 1182 C C . ILE A 1 141 ? -3.610 8.159 10.237 1.00 94.31 141 ILE A C 1
ATOM 1184 O O . ILE A 1 141 ? -2.743 8.430 9.407 1.00 94.31 141 ILE A O 1
ATOM 1188 N N . LEU A 1 142 ? -4.796 8.776 10.280 1.00 90.69 142 LEU A N 1
ATOM 1189 C CA . LEU A 1 142 ? -5.208 9.796 9.310 1.00 90.69 142 LEU A CA 1
ATOM 1190 C C . LEU A 1 142 ? -4.241 10.990 9.298 1.00 90.69 142 LEU A C 1
ATOM 1192 O O . LEU A 1 142 ? -3.789 11.403 8.234 1.00 90.69 142 LEU A O 1
ATOM 1196 N N . GLU A 1 143 ? -3.831 11.488 10.467 1.00 93.00 143 GLU A N 1
ATOM 1197 C CA . GLU A 1 143 ? -2.845 12.578 10.588 1.00 93.00 143 GLU A CA 1
ATOM 1198 C C . GLU A 1 143 ? -1.493 12.239 9.924 1.00 93.00 143 GLU A C 1
ATOM 1200 O O . GLU A 1 143 ? -0.876 13.075 9.251 1.00 93.00 143 GLU A O 1
ATOM 1205 N N . LEU A 1 144 ? -1.022 10.996 10.073 1.00 96.19 144 LEU A N 1
ATOM 1206 C CA . LEU A 1 144 ? 0.210 10.544 9.424 1.00 96.19 144 LEU A CA 1
ATOM 1207 C C . LEU A 1 144 ? 0.039 10.339 7.915 1.00 96.19 144 LEU A C 1
ATOM 1209 O O . LEU A 1 144 ? 0.979 10.616 7.166 1.00 96.19 144 LEU A O 1
ATOM 1213 N N . LEU A 1 145 ? -1.130 9.877 7.464 1.00 93.69 145 LEU A N 1
ATOM 1214 C CA . LEU A 1 145 ? -1.450 9.765 6.040 1.00 93.69 145 LEU A CA 1
ATOM 1215 C C . LEU A 1 145 ? -1.441 11.145 5.370 1.00 93.69 145 LEU A C 1
ATOM 1217 O O . LEU A 1 145 ? -0.790 11.291 4.338 1.00 93.69 145 LEU A O 1
ATOM 1221 N N . TYR A 1 146 ? -2.033 12.173 5.987 1.00 92.81 146 TYR A N 1
ATOM 1222 C CA . TYR A 1 146 ? -1.935 13.556 5.495 1.00 92.81 146 TYR A CA 1
ATOM 1223 C C . TYR A 1 146 ? -0.483 14.042 5.418 1.00 92.81 146 TYR A C 1
ATOM 1225 O O . TYR A 1 146 ? -0.053 14.554 4.388 1.00 92.81 146 TYR A O 1
ATOM 1233 N N . SER A 1 147 ? 0.324 13.764 6.445 1.00 95.25 147 SER A N 1
ATOM 1234 C CA . SER A 1 147 ? 1.758 14.093 6.418 1.00 95.25 147 SER A CA 1
ATOM 1235 C C . SER A 1 147 ? 2.507 13.400 5.265 1.00 95.25 147 SER A C 1
ATOM 1237 O O . SER A 1 147 ? 3.488 13.931 4.736 1.00 95.25 147 SER A O 1
ATOM 1239 N N . LEU A 1 148 ? 2.087 12.187 4.885 1.00 94.69 148 LEU A N 1
ATOM 1240 C CA . LEU A 1 148 ? 2.685 11.427 3.785 1.00 94.69 148 LEU A CA 1
ATOM 1241 C C . LEU A 1 148 ? 2.270 11.997 2.429 1.00 94.69 148 LEU A C 1
ATOM 1243 O O . LEU A 1 148 ? 3.103 12.076 1.524 1.00 94.69 148 LEU A O 1
ATOM 1247 N N . ILE A 1 149 ? 1.014 12.420 2.313 1.00 92.75 149 ILE A N 1
ATOM 1248 C CA . ILE A 1 149 ? 0.483 13.137 1.156 1.00 92.75 149 ILE A CA 1
ATOM 1249 C C . ILE A 1 149 ? 1.285 14.428 0.931 1.00 92.75 149 ILE A C 1
ATOM 1251 O O . ILE A 1 149 ? 1.855 14.603 -0.148 1.00 92.75 149 ILE A O 1
ATOM 1255 N N . ASP A 1 150 ? 1.444 15.267 1.958 1.00 93.62 150 ASP A N 1
ATOM 1256 C CA . ASP A 1 150 ? 2.216 16.517 1.876 1.00 93.62 150 ASP A CA 1
ATOM 1257 C C . ASP A 1 150 ? 3.665 16.269 1.436 1.00 93.62 150 ASP A C 1
ATOM 1259 O O . ASP A 1 150 ? 4.207 16.957 0.566 1.00 93.62 150 ASP A O 1
ATOM 1263 N N . LEU A 1 151 ? 4.298 15.230 1.994 1.00 93.19 151 LEU A N 1
ATOM 1264 C CA . LEU A 1 151 ? 5.654 14.832 1.624 1.00 93.19 151 LEU A CA 1
ATOM 1265 C C . LEU A 1 151 ? 5.767 14.431 0.145 1.00 93.19 151 LEU A C 1
ATOM 1267 O O . LEU A 1 151 ? 6.802 14.690 -0.474 1.00 93.19 151 LEU A O 1
ATOM 1271 N N . LYS A 1 152 ? 4.744 13.772 -0.410 1.00 89.19 152 LYS A N 1
ATOM 1272 C CA . LYS A 1 152 ? 4.697 13.358 -1.820 1.00 89.19 152 LYS A CA 1
ATOM 1273 C C . LYS A 1 152 ? 4.411 14.539 -2.751 1.00 89.19 152 LYS A C 1
ATOM 1275 O O . LYS A 1 152 ? 5.039 14.628 -3.811 1.00 89.19 152 LYS A O 1
ATOM 1280 N N . PHE A 1 153 ? 3.542 15.466 -2.348 1.00 88.94 153 PHE A N 1
ATOM 1281 C CA . PHE A 1 153 ? 3.279 16.697 -3.096 1.00 88.94 153 PHE A CA 1
ATOM 1282 C C . PHE A 1 153 ? 4.524 17.580 -3.203 1.00 88.94 153 PHE A C 1
ATOM 1284 O O . PHE A 1 153 ? 4.892 17.964 -4.310 1.00 88.94 153 PHE A O 1
ATOM 1291 N N . ALA A 1 154 ? 5.251 17.790 -2.103 1.00 87.44 154 ALA A N 1
ATOM 1292 C CA . ALA A 1 154 ? 6.464 18.616 -2.079 1.00 87.44 154 ALA A CA 1
ATOM 1293 C C . ALA A 1 154 ? 7.622 18.100 -2.964 1.00 87.44 154 ALA A C 1
ATOM 1295 O O . ALA A 1 154 ? 8.589 18.819 -3.186 1.00 87.44 154 ALA A O 1
ATOM 1296 N N . ARG A 1 155 ? 7.571 16.846 -3.440 1.00 79.25 155 ARG A N 1
ATOM 1297 C CA . ARG A 1 155 ? 8.550 16.274 -4.395 1.00 79.25 155 ARG A CA 1
ATOM 1298 C C . ARG A 1 155 ? 8.065 16.265 -5.842 1.00 79.25 155 ARG A C 1
ATOM 1300 O O . ARG A 1 155 ? 8.781 15.795 -6.730 1.00 79.25 155 ARG A O 1
ATOM 1307 N N . SER A 1 156 ? 6.807 16.631 -6.053 1.00 71.38 156 SER A N 1
ATOM 1308 C CA . SER A 1 156 ? 6.183 16.678 -7.374 1.00 71.38 156 SER A CA 1
ATOM 1309 C C . SER A 1 156 ? 6.236 18.084 -7.977 1.00 71.38 156 SER A C 1
ATOM 1311 O O . SER A 1 156 ? 6.102 18.206 -9.190 1.00 71.38 156 SER A O 1
ATOM 1313 N N . THR A 1 157 ? 6.476 19.095 -7.139 1.00 55.47 157 THR A N 1
ATOM 1314 C CA . THR A 1 157 ? 6.882 20.466 -7.484 1.00 55.47 157 THR A CA 1
ATOM 1315 C C . THR A 1 157 ? 8.391 20.569 -7.641 1.00 55.47 157 THR A C 1
ATOM 1317 O O . THR A 1 157 ? 8.838 21.259 -8.578 1.00 55.47 157 THR A O 1
#

Foldseek 3Di:
DQDDLVLLQVLLVVPQVLQDDPDDDPDDDDARFHADQQASHRQHNDACPQDQRLFARDGRVVDHDVFQPPQPDDSLHRDGSVQSNVCCVPQRYRDDVVVVVVSCLCRPPVNVVLSVVLSVLSVVLSPDPDSVVNNVSVVVSVVSSVVSVVVNVVVVD

Secondary structure (DSSP, 8-state):
-PPPHHHHHHHHHHTGGGTS-SS---------PEEPTTT-SEEESSSSS-PBPTTT--B-SS--GGGTT-B--GGGTT-BHHHHHHHHHHHSSSS-TTSHHHHHHH--HHHHHHHHHHHHHHHHHHH---HHHHHHHHHHHHHHHHHHHHHHHTTT-

pLDDT: mean 89.51, std 14.16, range [41.78, 98.69]

Sequence (157 aa):
MIHSLIERRKWFQNNMKIFEPKEFQPKEEFDEFYTCPCCGYNTLRERGGYEICLLCTWEDDSQDDADADKVWGGPNADYSLTEARKNFEKYYTMYRPDDTRAFRRNTSKKEVELKNRIINKYDELMTSTNVKTQKEINKGILELLYSLIDLKFARST

Radius of gyration: 15.62 Å; chains: 1; bounding box: 43×35×41 Å